Protein AF-A7HC36-F1 (afdb_monomer)

Mean predicted aligned error: 11.09 Å

pLDDT: mean 78.84, std 10.72, range [37.53, 92.31]

Secondary structure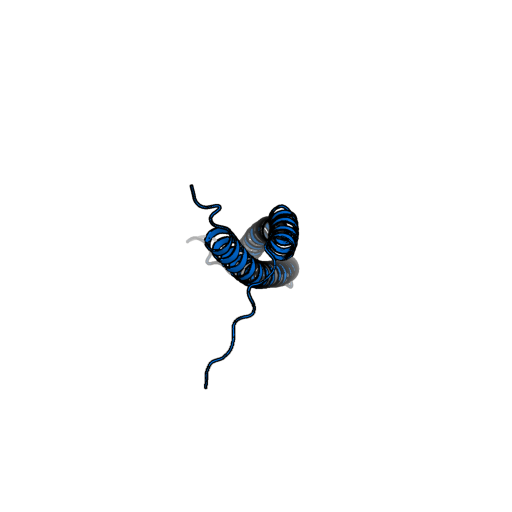 (DSSP, 8-state):
---------HHHHHHHHHHHHHHHHS-HHHHHHHHHHHHHHHHHHHHHHHHHHHHHHHSPPPTT-------S--HHHHHHHHHHHHHHHHHHHHHHHHHHHHHHHHHHHHHHHHHHHHTT---

Nearest PDB structures (foldseek):
  6ixg-assembly1_A  TM=6.304E-01  e=7.329E+00  Homo sapiens
  6nct-assembly1_B  TM=4.832E-01  e=5.200E+00  Homo sapiens
  3k29-assembly1_A  TM=4.190E-01  e=9.214E+00  Chlamydia trachomatis

Radius of gyration: 26.9 Å; Cα contacts (8 Å, |Δi|>4): 72; chains: 1; bounding box: 71×27×68 Å

Sequence (123 aa):
METASHPQDPAVLRVEHDALAARLEIRRSVDHVRRGAYVGFAAVIAFGLAVKLAWDRWGTPAPGVVRKIPTGPPLFFYVAALIAVVLVVLTVRELVRARRLMREEDALFARLVALRDALGLER

Structure (mmCIF, N/CA/C/O backbone):
data_AF-A7HC36-F1
#
_entry.id   AF-A7HC36-F1
#
loop_
_atom_site.group_PDB
_atom_site.id
_atom_site.type_symbol
_atom_site.label_atom_id
_atom_site.label_alt_id
_atom_site.label_comp_id
_atom_site.label_asym_id
_atom_site.label_entity_id
_atom_site.label_seq_id
_atom_site.pdbx_PDB_ins_code
_atom_site.Cartn_x
_atom_site.Cartn_y
_atom_site.Cartn_z
_atom_site.occupancy
_atom_site.B_iso_or_equiv
_atom_site.auth_seq_id
_atom_site.auth_comp_id
_atom_site.auth_asym_id
_atom_site.auth_atom_id
_atom_site.pdbx_PDB_model_num
ATOM 1 N N . MET A 1 1 ? -45.762 3.932 19.653 1.00 37.53 1 MET A N 1
ATOM 2 C CA . MET A 1 1 ? -44.927 2.714 19.624 1.00 37.53 1 MET A CA 1
ATOM 3 C C . MET A 1 1 ? -43.599 3.107 20.260 1.00 37.53 1 MET A C 1
ATOM 5 O O . MET A 1 1 ? -42.695 3.556 19.575 1.00 37.53 1 MET A O 1
ATOM 9 N N . GLU A 1 2 ? -43.571 3.120 21.592 1.00 38.00 2 GLU A N 1
ATOM 10 C CA . GLU A 1 2 ? -42.415 3.498 22.414 1.00 38.00 2 GLU A CA 1
ATOM 11 C C . GLU A 1 2 ? -41.476 2.295 22.501 1.00 38.00 2 GLU A C 1
ATOM 13 O O . GLU A 1 2 ? -41.816 1.276 23.100 1.00 38.00 2 GLU A O 1
ATOM 18 N N . THR A 1 3 ? -40.306 2.375 21.877 1.00 43.06 3 THR A N 1
ATOM 19 C CA . THR A 1 3 ? -39.222 1.431 22.153 1.00 43.06 3 THR A CA 1
ATOM 20 C C . THR A 1 3 ? -38.611 1.816 23.491 1.00 43.06 3 THR A C 1
ATOM 22 O O . THR A 1 3 ? -37.806 2.742 23.559 1.00 43.06 3 THR A O 1
ATOM 25 N N . ALA A 1 4 ? -39.029 1.127 24.553 1.00 43.72 4 ALA A N 1
ATOM 26 C CA . ALA A 1 4 ? -38.413 1.207 25.867 1.00 43.72 4 ALA A CA 1
ATOM 27 C C . ALA A 1 4 ? -36.917 0.871 25.752 1.00 43.72 4 ALA A C 1
ATOM 29 O O . ALA A 1 4 ? -36.523 -0.290 25.637 1.00 43.72 4 ALA A O 1
ATOM 30 N N . SER A 1 5 ? -36.074 1.900 25.758 1.00 48.78 5 SER A N 1
ATOM 31 C CA . SER A 1 5 ? -34.647 1.768 26.011 1.00 48.78 5 SER A CA 1
ATOM 32 C C . SER A 1 5 ? -34.492 1.371 27.476 1.00 48.78 5 SER A C 1
ATOM 34 O O . SER A 1 5 ? -34.597 2.222 28.362 1.00 48.78 5 SER A O 1
ATOM 36 N N . HIS A 1 6 ? -34.317 0.077 27.752 1.00 51.56 6 HIS A N 1
ATOM 37 C CA . HIS A 1 6 ? -33.932 -0.369 29.089 1.00 51.56 6 HIS A CA 1
ATOM 38 C C . HIS A 1 6 ? -32.713 0.445 29.549 1.00 51.56 6 HIS A C 1
ATOM 40 O O . HIS A 1 6 ? -31.756 0.550 28.776 1.00 51.56 6 HIS A O 1
ATOM 46 N N . PRO A 1 7 ? -32.723 1.020 30.767 1.00 53.28 7 PRO A N 1
ATOM 47 C CA . PRO A 1 7 ? -31.535 1.657 31.310 1.00 53.28 7 PRO A CA 1
ATOM 48 C C . PRO A 1 7 ? -30.469 0.569 31.423 1.00 53.28 7 PRO A C 1
ATOM 50 O O . PRO A 1 7 ? -30.596 -0.356 32.224 1.00 53.28 7 PRO A O 1
ATOM 53 N N . GLN A 1 8 ? -29.471 0.616 30.541 1.00 63.84 8 GLN A N 1
ATOM 54 C CA . GLN A 1 8 ? -28.346 -0.302 30.615 1.00 63.84 8 GLN A CA 1
ATOM 55 C C . GLN A 1 8 ? -27.632 -0.042 31.939 1.00 63.84 8 GLN A C 1
ATOM 57 O O . GLN A 1 8 ? -27.322 1.103 32.270 1.00 63.84 8 GLN A O 1
ATOM 62 N N . ASP A 1 9 ? -27.426 -1.107 32.710 1.00 75.19 9 ASP A N 1
ATOM 63 C CA . ASP A 1 9 ? -26.764 -1.039 34.006 1.00 75.19 9 ASP A CA 1
ATOM 64 C C . ASP A 1 9 ? -25.384 -0.367 33.834 1.00 75.19 9 ASP A C 1
ATOM 66 O O . ASP A 1 9 ? -24.586 -0.814 32.999 1.00 75.19 9 ASP A O 1
ATOM 70 N N . PRO A 1 10 ? -25.076 0.714 34.574 1.00 73.56 10 PRO A N 1
ATOM 71 C CA . PRO A 1 10 ? -23.809 1.433 34.454 1.00 73.56 10 PRO A CA 1
ATOM 72 C C . PRO A 1 10 ? -22.577 0.541 34.663 1.00 73.56 10 PRO A C 1
ATOM 74 O O . PRO A 1 10 ? -21.509 0.848 34.130 1.00 73.56 10 PRO A O 1
ATOM 77 N N . ALA A 1 11 ? -22.701 -0.577 35.386 1.00 77.75 11 ALA A N 1
ATOM 78 C CA . ALA A 1 11 ? -21.626 -1.562 35.500 1.00 77.75 11 ALA A CA 1
ATOM 79 C C . ALA A 1 11 ? -21.338 -2.277 34.165 1.00 77.75 11 ALA A C 1
ATOM 81 O O . ALA A 1 11 ? -20.177 -2.480 33.812 1.00 77.75 11 ALA A O 1
ATOM 82 N N . VAL A 1 12 ? -22.376 -2.602 33.388 1.00 79.06 12 VAL A N 1
ATOM 83 C CA . VAL A 1 12 ? -22.256 -3.262 32.074 1.00 79.06 12 VAL A CA 1
ATOM 84 C C . VAL A 1 12 ? -21.641 -2.314 31.045 1.00 79.06 12 VAL A C 1
ATOM 86 O O . VAL A 1 12 ? -20.750 -2.709 30.294 1.00 79.06 12 VAL A O 1
ATOM 89 N N . LEU A 1 13 ? -22.047 -1.043 31.070 1.00 75.81 13 LEU A N 1
ATOM 90 C CA . LEU A 1 13 ? -21.495 0.003 30.204 1.00 75.81 13 LEU A CA 1
ATOM 91 C C . LEU A 1 13 ? -19.996 0.245 30.457 1.00 75.81 13 LEU A C 1
ATOM 93 O O . LEU A 1 13 ? -19.239 0.470 29.514 1.00 75.81 13 LEU A O 1
ATOM 97 N N . ARG A 1 14 ? -19.539 0.155 31.715 1.00 79.56 14 ARG A N 1
ATOM 98 C CA . ARG A 1 14 ? -18.110 0.265 32.066 1.00 79.56 14 ARG A CA 1
ATOM 99 C C . ARG A 1 14 ? -17.286 -0.926 31.578 1.00 79.56 14 ARG A C 1
ATOM 101 O O . ARG A 1 14 ? -16.195 -0.730 31.058 1.00 79.56 14 ARG A O 1
ATOM 108 N N . VAL A 1 15 ? -17.818 -2.145 31.679 1.00 84.81 15 VAL A N 1
ATOM 109 C CA . VAL A 1 15 ? -17.146 -3.342 31.140 1.00 84.81 15 VAL A CA 1
ATOM 110 C C . VAL A 1 15 ? -17.026 -3.268 29.611 1.00 84.81 15 VAL A C 1
ATOM 112 O O . VAL A 1 15 ? -15.976 -3.608 29.066 1.00 84.81 15 VAL A O 1
ATOM 115 N N . GLU A 1 16 ? -18.061 -2.785 28.911 1.00 81.06 16 GLU A N 1
ATOM 116 C CA . GLU A 1 16 ? -18.006 -2.539 27.459 1.00 81.06 16 GLU A CA 1
ATOM 117 C C . GLU A 1 16 ? -16.959 -1.466 27.114 1.00 81.06 16 GLU A C 1
ATOM 119 O O . GLU A 1 16 ? -16.160 -1.659 26.195 1.00 81.06 16 GLU A O 1
ATOM 124 N N . HIS A 1 17 ? -16.908 -0.375 27.885 1.00 83.31 17 HIS A N 1
ATOM 125 C CA . HIS A 1 17 ? -15.915 0.689 27.732 1.00 83.31 17 HIS A CA 1
ATOM 126 C C . HIS A 1 17 ? -14.475 0.172 27.879 1.00 83.31 17 HIS A C 1
ATOM 128 O O . HIS A 1 17 ? -13.653 0.404 26.992 1.00 83.31 17 HIS A O 1
ATOM 134 N N . ASP A 1 18 ? -14.169 -0.567 28.947 1.00 82.38 18 ASP A N 1
ATOM 135 C CA . ASP A 1 18 ? -12.807 -1.046 29.216 1.00 82.38 18 ASP A CA 1
ATOM 136 C C . ASP A 1 18 ? -12.354 -2.083 28.178 1.00 82.38 18 ASP A C 1
ATOM 138 O O . ASP A 1 18 ? -11.206 -2.072 27.725 1.00 82.38 18 ASP A O 1
ATOM 142 N N . ALA A 1 19 ? -13.274 -2.936 27.715 1.00 81.88 19 ALA A N 1
ATOM 143 C CA . ALA A 1 19 ? -13.003 -3.888 26.642 1.00 81.88 19 ALA A CA 1
ATOM 144 C C . ALA A 1 19 ? -12.734 -3.198 25.290 1.00 81.88 19 ALA A C 1
ATOM 146 O O . ALA A 1 19 ? -11.873 -3.645 24.524 1.00 81.88 19 ALA A O 1
ATOM 147 N N . LEU A 1 20 ? -13.456 -2.115 24.982 1.00 79.06 20 LEU A N 1
ATOM 148 C CA . LEU A 1 20 ? -13.229 -1.307 23.780 1.00 79.06 20 LEU A CA 1
ATOM 149 C C . LEU A 1 20 ? -11.920 -0.516 23.869 1.00 79.06 20 LEU A C 1
ATOM 151 O O . LEU A 1 20 ? -11.165 -0.495 22.896 1.00 79.06 20 LEU A O 1
ATOM 155 N N . ALA A 1 21 ? -11.613 0.063 25.032 1.00 78.38 21 ALA A N 1
ATOM 156 C CA . ALA A 1 21 ? -10.368 0.782 25.279 1.00 78.38 21 ALA A CA 1
ATOM 157 C C . ALA A 1 21 ? -9.144 -0.132 25.097 1.00 78.38 21 ALA A C 1
ATOM 159 O O . ALA A 1 21 ? -8.245 0.200 24.324 1.00 78.38 21 ALA A O 1
ATOM 160 N N . ALA A 1 22 ? -9.158 -1.328 25.698 1.00 79.62 22 ALA A N 1
ATOM 161 C CA . ALA A 1 22 ? -8.079 -2.308 25.556 1.00 79.62 22 ALA A CA 1
ATOM 162 C C . ALA A 1 22 ? -7.899 -2.793 24.103 1.00 79.62 22 ALA A C 1
ATOM 164 O O . ALA A 1 22 ? -6.784 -3.064 23.654 1.00 79.62 22 ALA A O 1
ATOM 165 N N . ARG A 1 23 ? -8.989 -2.899 23.329 1.00 74.88 23 ARG A N 1
ATOM 166 C CA . ARG A 1 23 ? -8.918 -3.258 21.902 1.00 74.88 23 ARG A CA 1
ATOM 167 C C . ARG A 1 23 ? -8.343 -2.140 21.035 1.00 74.88 23 ARG A C 1
ATOM 169 O O . ARG A 1 23 ? -7.598 -2.448 20.110 1.00 74.88 23 ARG A O 1
ATOM 176 N N . LEU A 1 24 ? -8.683 -0.883 21.319 1.00 72.31 24 LEU A N 1
ATOM 177 C CA . LEU A 1 24 ? -8.188 0.288 20.583 1.00 72.31 24 LEU A CA 1
ATOM 178 C C . LEU A 1 24 ? -6.737 0.646 20.937 1.00 72.31 24 LEU A C 1
ATOM 180 O O . LEU A 1 24 ? -6.042 1.255 20.122 1.00 72.31 24 LEU A O 1
ATOM 184 N N . GLU A 1 25 ? -6.258 0.253 22.119 1.00 73.56 25 GLU A N 1
ATOM 185 C CA . GLU A 1 25 ? -4.856 0.415 22.519 1.00 73.56 25 GLU A CA 1
ATOM 186 C C . GLU A 1 25 ? -3.908 -0.359 21.586 1.00 73.56 25 GLU A C 1
ATOM 188 O O . GLU A 1 25 ? -2.870 0.153 21.159 1.00 73.56 25 GLU A O 1
ATOM 193 N N . ILE A 1 26 ? -4.310 -1.563 21.169 1.00 69.25 26 ILE A N 1
ATOM 194 C CA . ILE A 1 26 ? -3.581 -2.370 20.189 1.00 69.25 26 ILE A CA 1
ATOM 195 C C . ILE A 1 26 ? -3.948 -1.875 18.783 1.00 69.25 26 ILE A C 1
ATOM 197 O O . ILE A 1 26 ? -4.781 -2.471 18.100 1.00 69.25 26 ILE A O 1
ATOM 201 N N . ARG A 1 27 ? -3.317 -0.781 18.334 1.00 68.50 27 ARG A N 1
ATOM 202 C CA . ARG A 1 27 ? -3.508 -0.188 16.993 1.00 68.50 27 ARG A CA 1
ATOM 203 C C . ARG A 1 27 ? -2.980 -1.088 15.868 1.00 68.50 27 ARG A C 1
ATOM 205 O O . ARG 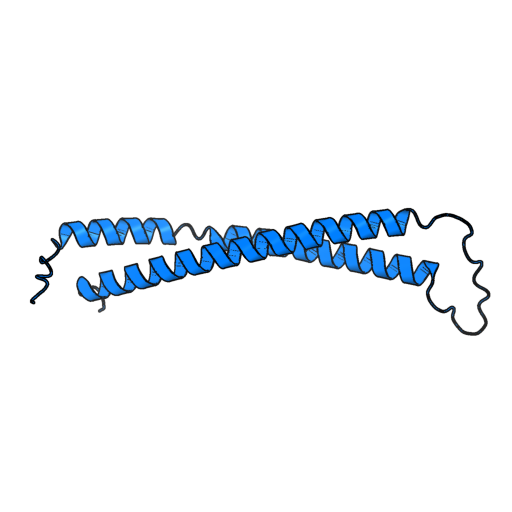A 1 27 ? -1.977 -0.784 15.222 1.00 68.50 27 ARG A O 1
ATOM 212 N N . ARG A 1 28 ? -3.661 -2.203 15.603 1.00 72.06 28 ARG A N 1
ATOM 213 C CA . ARG A 1 28 ? -3.297 -3.170 14.550 1.00 72.06 28 ARG A CA 1
ATOM 214 C C . ARG A 1 28 ? -3.290 -2.538 13.160 1.00 72.06 28 ARG A C 1
ATOM 216 O O . ARG A 1 28 ? -2.526 -2.977 12.299 1.00 72.06 28 ARG A O 1
ATOM 223 N N . SER A 1 29 ? -4.097 -1.501 12.926 1.00 71.00 29 SER A N 1
ATOM 224 C CA . SER A 1 29 ? -4.050 -0.729 11.680 1.00 71.00 29 SER A CA 1
ATOM 225 C C . SER A 1 29 ? -2.660 -0.142 11.398 1.00 71.00 29 SER A C 1
ATOM 227 O O . SER A 1 29 ? -2.213 -0.161 10.249 1.00 71.00 29 SER A O 1
ATOM 229 N N . VAL A 1 30 ? -1.934 0.305 12.429 1.00 75.38 30 VAL A N 1
ATOM 230 C CA . VAL A 1 30 ? -0.614 0.948 12.299 1.00 75.38 30 VAL A CA 1
ATOM 231 C C . VAL A 1 30 ? 0.443 -0.038 11.809 1.00 75.38 30 VAL A C 1
ATOM 233 O O . VAL A 1 30 ? 1.251 0.315 10.948 1.00 75.38 30 VAL A O 1
ATOM 236 N N . ASP A 1 31 ? 0.406 -1.287 12.270 1.00 77.94 31 ASP A N 1
ATOM 237 C CA . ASP A 1 31 ? 1.341 -2.321 11.816 1.00 77.94 31 ASP A CA 1
ATOM 238 C C . ASP A 1 31 ? 1.167 -2.626 10.325 1.00 77.94 31 ASP A C 1
ATOM 240 O O . ASP A 1 31 ? 2.147 -2.734 9.580 1.00 77.94 31 ASP A O 1
ATOM 244 N N . HIS A 1 32 ? -0.083 -2.694 9.859 1.00 74.88 32 HIS A N 1
ATOM 245 C CA . HIS A 1 32 ? -0.387 -2.883 8.442 1.00 74.88 32 HIS A CA 1
ATOM 246 C C . HIS A 1 32 ? 0.010 -1.674 7.594 1.00 74.88 32 HIS A C 1
ATOM 248 O O . HIS A 1 32 ? 0.555 -1.852 6.504 1.00 74.88 32 HIS A O 1
ATOM 254 N N . VAL A 1 33 ? -0.185 -0.451 8.094 1.00 76.81 33 VAL A N 1
ATOM 255 C CA . VAL A 1 33 ? 0.293 0.768 7.422 1.00 76.81 33 VAL A CA 1
ATOM 256 C C . VAL A 1 33 ? 1.816 0.757 7.312 1.00 76.81 33 VAL A C 1
ATOM 258 O O . VAL A 1 33 ? 2.354 0.996 6.232 1.00 76.81 33 VAL A O 1
ATOM 261 N N . ARG A 1 34 ? 2.525 0.421 8.395 1.00 82.56 34 ARG A N 1
ATOM 262 C CA . ARG A 1 34 ? 3.991 0.369 8.416 1.00 82.56 34 ARG A CA 1
ATOM 263 C C . ARG A 1 34 ? 4.527 -0.692 7.457 1.00 82.56 34 ARG A C 1
ATOM 265 O O . ARG A 1 34 ? 5.439 -0.419 6.676 1.00 82.56 34 ARG A O 1
ATOM 272 N N . ARG A 1 35 ? 3.930 -1.886 7.461 1.00 81.56 35 ARG A N 1
ATOM 273 C CA . ARG A 1 35 ? 4.276 -2.953 6.514 1.00 81.56 35 ARG A CA 1
ATOM 274 C C . ARG A 1 35 ? 3.996 -2.530 5.073 1.00 81.56 35 ARG A C 1
ATOM 276 O O . ARG A 1 35 ? 4.857 -2.711 4.215 1.00 81.56 35 ARG A O 1
ATOM 283 N N . GLY A 1 36 ? 2.841 -1.920 4.818 1.00 78.38 36 GLY A N 1
ATOM 284 C CA . GLY A 1 36 ? 2.486 -1.361 3.516 1.00 78.38 36 GLY A CA 1
ATOM 285 C C . GLY A 1 36 ? 3.478 -0.299 3.040 1.00 78.38 36 GLY A C 1
ATOM 286 O O . GLY A 1 36 ? 3.847 -0.305 1.868 1.00 78.38 36 GLY A O 1
ATOM 287 N N . ALA A 1 37 ? 3.976 0.552 3.942 1.00 83.00 37 ALA A N 1
ATOM 288 C CA . ALA A 1 37 ? 4.960 1.587 3.630 1.00 83.00 37 ALA A CA 1
ATOM 289 C C . ALA A 1 37 ? 6.307 0.993 3.189 1.00 83.00 37 ALA A C 1
ATOM 291 O O . ALA A 1 37 ? 6.837 1.393 2.154 1.00 83.00 37 ALA A O 1
ATOM 292 N N . TYR A 1 38 ? 6.835 -0.001 3.914 1.00 87.00 38 TYR A N 1
ATOM 293 C CA . TYR A 1 38 ? 8.084 -0.670 3.525 1.00 87.00 38 TYR A CA 1
ATOM 294 C C . TYR A 1 38 ? 7.956 -1.407 2.188 1.00 87.00 38 TYR A C 1
ATOM 296 O O . TYR A 1 38 ? 8.833 -1.293 1.331 1.00 87.00 38 TYR A O 1
ATOM 304 N N . VAL A 1 39 ? 6.847 -2.124 1.978 1.00 85.38 39 VAL A N 1
ATOM 305 C CA . VAL A 1 39 ? 6.592 -2.822 0.708 1.00 85.38 39 VAL A CA 1
ATOM 306 C C . VAL A 1 39 ? 6.407 -1.818 -0.434 1.00 85.38 39 VAL A C 1
ATOM 308 O O . VAL A 1 39 ? 6.951 -2.018 -1.515 1.00 85.38 39 VAL A O 1
ATOM 311 N N . GLY A 1 40 ? 5.699 -0.710 -0.198 1.00 82.94 40 GLY A N 1
ATOM 312 C CA . GLY A 1 40 ? 5.535 0.382 -1.161 1.00 82.94 40 GLY A CA 1
ATOM 313 C C . GLY A 1 40 ? 6.853 1.043 -1.551 1.00 82.94 40 GLY A C 1
ATOM 314 O O . GLY A 1 40 ? 7.104 1.249 -2.734 1.00 82.94 40 GLY A O 1
ATOM 315 N N . PHE A 1 41 ? 7.735 1.304 -0.586 1.00 89.69 41 PHE A N 1
ATOM 316 C CA . PHE A 1 41 ? 9.071 1.828 -0.864 1.00 89.69 41 PHE A CA 1
ATOM 317 C C . PHE A 1 41 ? 9.880 0.877 -1.759 1.00 89.69 41 PHE A C 1
ATOM 319 O O . PHE A 1 41 ? 10.447 1.300 -2.768 1.00 89.69 41 PHE A O 1
ATOM 326 N N . ALA A 1 42 ? 9.863 -0.424 -1.452 1.00 85.62 42 ALA A N 1
ATOM 327 C CA . ALA A 1 42 ? 10.503 -1.432 -2.293 1.00 85.62 42 ALA A CA 1
ATOM 328 C C . ALA A 1 42 ? 9.884 -1.489 -3.705 1.00 85.62 42 ALA A C 1
ATOM 330 O O . ALA A 1 42 ? 10.617 -1.614 -4.688 1.00 85.62 42 ALA A O 1
ATOM 331 N N . ALA A 1 43 ? 8.558 -1.349 -3.824 1.00 84.75 43 ALA A N 1
ATOM 332 C CA . ALA A 1 43 ? 7.860 -1.309 -5.109 1.00 84.75 43 ALA A CA 1
ATOM 333 C C . ALA A 1 43 ? 8.325 -0.130 -5.978 1.00 84.75 43 ALA A C 1
ATOM 335 O O . ALA A 1 43 ? 8.573 -0.310 -7.169 1.00 84.75 43 ALA A O 1
ATOM 336 N N . VAL A 1 44 ? 8.504 1.056 -5.384 1.00 90.94 44 VAL A N 1
ATOM 337 C CA . VAL A 1 44 ? 9.010 2.248 -6.085 1.00 90.94 44 VAL A CA 1
ATOM 338 C C . VAL A 1 44 ? 10.432 2.027 -6.598 1.00 90.94 44 VAL A C 1
ATOM 340 O O . VAL A 1 44 ? 10.716 2.344 -7.753 1.00 90.94 44 VAL A O 1
ATOM 343 N N . ILE A 1 45 ? 11.315 1.438 -5.785 1.00 90.81 45 ILE A N 1
ATOM 344 C CA . ILE A 1 45 ? 12.685 1.111 -6.208 1.00 90.81 45 ILE A CA 1
ATOM 345 C C . ILE A 1 45 ? 12.669 0.126 -7.380 1.00 90.81 45 ILE A C 1
ATOM 347 O O . ILE A 1 45 ? 13.319 0.369 -8.397 1.00 90.81 45 ILE A O 1
ATOM 351 N N . ALA A 1 46 ? 11.909 -0.967 -7.265 1.00 86.38 46 ALA A N 1
ATOM 352 C CA . ALA A 1 46 ? 11.810 -1.978 -8.316 1.00 86.38 46 ALA A CA 1
ATOM 353 C C . ALA A 1 46 ? 11.240 -1.396 -9.619 1.00 86.38 46 ALA A C 1
ATOM 355 O O . ALA A 1 46 ? 11.747 -1.686 -10.703 1.00 86.38 46 ALA A O 1
ATOM 356 N N . PHE A 1 47 ? 10.233 -0.527 -9.513 1.00 86.62 47 PHE A N 1
ATOM 357 C CA . PHE A 1 47 ? 9.671 0.186 -10.654 1.00 86.62 47 PHE A CA 1
ATOM 358 C C . PHE A 1 47 ? 10.704 1.115 -11.306 1.00 86.62 47 PHE A C 1
ATOM 360 O O . PHE A 1 47 ? 10.889 1.065 -12.521 1.00 86.62 47 PHE A O 1
ATOM 367 N N . GLY A 1 48 ? 11.439 1.902 -10.514 1.00 87.25 48 GLY 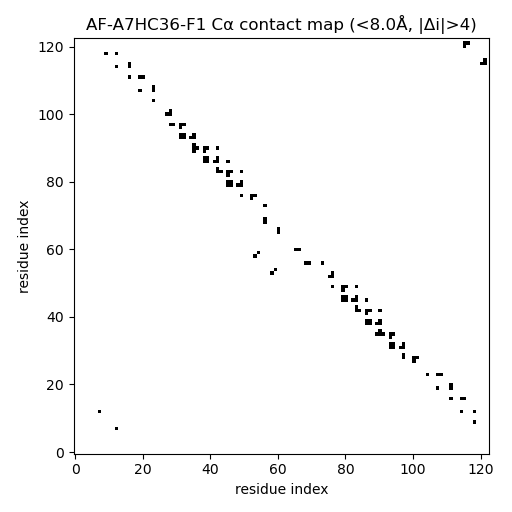A N 1
ATOM 368 C CA . GLY A 1 48 ? 12.520 2.758 -11.007 1.00 87.25 48 GLY A CA 1
ATOM 369 C C . GLY A 1 48 ? 13.618 1.971 -11.732 1.00 87.25 48 GLY A C 1
ATOM 370 O O . GLY A 1 48 ? 14.058 2.376 -12.807 1.00 87.25 48 GLY A O 1
ATOM 371 N N . LEU A 1 49 ? 14.003 0.805 -11.203 1.00 88.31 49 LEU A N 1
ATOM 372 C CA . LEU A 1 49 ? 14.929 -0.127 -11.856 1.00 88.31 49 LEU A CA 1
ATOM 373 C C . LEU A 1 49 ? 14.381 -0.646 -13.188 1.00 88.31 49 LEU A C 1
ATOM 375 O O . LEU A 1 49 ? 15.100 -0.631 -14.186 1.00 88.31 49 LEU A O 1
ATOM 379 N N . ALA A 1 50 ? 13.116 -1.068 -13.233 1.00 88.69 50 ALA A N 1
ATOM 380 C CA . ALA A 1 50 ? 12.488 -1.541 -14.464 1.00 88.69 50 ALA A CA 1
ATOM 381 C C . ALA A 1 50 ? 12.449 -0.439 -15.538 1.00 88.69 50 ALA A C 1
ATOM 383 O O . ALA A 1 50 ? 12.822 -0.684 -16.686 1.00 88.69 50 ALA A O 1
ATOM 384 N N . VAL A 1 51 ? 12.083 0.790 -15.158 1.00 88.56 51 VAL A N 1
ATOM 385 C CA . VAL A 1 51 ? 12.097 1.961 -16.050 1.00 88.56 51 VAL A CA 1
ATOM 386 C C . VAL A 1 51 ? 13.514 2.273 -16.527 1.00 88.56 51 VAL A C 1
ATOM 388 O O . VAL A 1 51 ? 13.722 2.499 -17.719 1.00 88.56 51 VAL A O 1
ATOM 391 N N . LYS A 1 52 ? 14.510 2.237 -15.634 1.00 87.88 52 LYS A N 1
ATOM 392 C CA . LYS A 1 52 ? 15.911 2.478 -15.999 1.00 87.88 52 LYS A CA 1
ATOM 393 C C . LYS A 1 52 ? 16.419 1.440 -16.995 1.00 87.88 52 LYS A C 1
ATOM 395 O O . LYS A 1 52 ? 17.021 1.811 -17.998 1.00 87.88 52 LYS A O 1
ATOM 400 N N . LEU A 1 53 ? 16.138 0.161 -16.757 1.00 87.19 53 LEU A N 1
ATOM 401 C CA . LEU A 1 53 ? 16.505 -0.927 -17.664 1.00 87.19 53 LEU A CA 1
ATOM 402 C C . LEU A 1 53 ? 15.793 -0.798 -19.016 1.00 87.19 53 LEU A C 1
ATOM 404 O O . LEU A 1 53 ? 16.405 -1.051 -20.054 1.00 87.19 53 LEU A O 1
ATOM 408 N N . ALA A 1 54 ? 14.534 -0.355 -19.024 1.00 85.88 54 ALA A N 1
ATOM 409 C CA . ALA A 1 54 ? 13.811 -0.072 -20.258 1.00 85.88 54 ALA A CA 1
ATOM 410 C C . ALA A 1 54 ? 14.453 1.084 -21.041 1.00 85.88 54 ALA A C 1
ATOM 412 O O . ALA A 1 54 ? 14.684 0.958 -22.242 1.00 85.88 54 ALA A O 1
ATOM 413 N N . TRP A 1 55 ? 14.815 2.178 -20.367 1.00 86.69 55 TRP A N 1
ATOM 414 C CA . TRP A 1 55 ? 15.520 3.305 -20.984 1.00 86.69 55 TRP A CA 1
ATOM 415 C C . TRP A 1 55 ? 16.914 2.913 -21.496 1.00 86.69 55 TRP A C 1
ATOM 417 O O . TRP A 1 55 ? 17.356 3.340 -22.566 1.00 86.69 55 TRP A O 1
ATOM 427 N N . ASP A 1 56 ? 17.613 2.037 -20.778 1.00 83.06 56 ASP A N 1
ATOM 428 C CA . ASP A 1 56 ? 18.913 1.531 -21.213 1.00 83.06 56 ASP A CA 1
ATOM 429 C C . ASP A 1 56 ? 18.821 0.624 -22.443 1.00 83.06 56 ASP A C 1
ATOM 431 O O . ASP A 1 56 ? 19.756 0.546 -23.239 1.00 83.06 56 ASP A O 1
ATOM 435 N N . ARG A 1 57 ? 17.687 -0.048 -22.630 1.00 80.19 57 ARG A N 1
ATOM 436 C CA . ARG A 1 57 ? 17.466 -0.960 -23.751 1.00 80.19 57 ARG A CA 1
ATOM 437 C C . ARG A 1 57 ? 16.895 -0.250 -24.980 1.00 80.19 57 ARG A C 1
ATOM 439 O O . ARG A 1 57 ? 17.360 -0.514 -26.087 1.00 80.19 57 ARG A O 1
ATOM 446 N N . TRP A 1 58 ? 15.900 0.613 -24.776 1.00 84.19 58 TRP A N 1
ATOM 447 C CA . TRP A 1 58 ? 15.051 1.197 -25.825 1.00 84.19 58 TRP A CA 1
ATOM 448 C C . TRP A 1 58 ? 15.019 2.730 -25.835 1.00 84.19 58 TRP A C 1
ATOM 450 O O . TRP A 1 58 ? 14.420 3.313 -26.733 1.00 84.19 58 TRP A O 1
ATOM 460 N N . GLY A 1 59 ? 15.636 3.394 -24.856 1.00 82.31 59 GLY A N 1
ATOM 461 C CA . GLY A 1 59 ? 15.668 4.854 -24.784 1.00 82.31 59 GLY A CA 1
ATOM 462 C C . GLY A 1 59 ? 16.453 5.481 -25.935 1.00 82.31 59 GLY A C 1
ATOM 463 O O . GLY A 1 59 ? 17.390 4.880 -26.479 1.00 82.31 59 GLY A O 1
ATOM 464 N N . THR A 1 60 ? 16.072 6.709 -26.283 1.00 80.06 60 THR A N 1
ATOM 465 C CA . THR A 1 60 ? 16.681 7.487 -27.360 1.00 80.06 60 THR A CA 1
ATOM 466 C C . THR A 1 60 ? 18.159 7.745 -27.054 1.00 80.06 60 THR A C 1
ATOM 468 O O . THR A 1 60 ? 18.479 8.258 -25.977 1.00 80.06 60 THR A O 1
ATOM 471 N N . PRO A 1 61 ? 19.086 7.388 -27.959 1.00 75.62 61 PRO A N 1
ATOM 472 C CA . PRO A 1 61 ? 20.488 7.729 -27.779 1.00 75.62 61 PRO A CA 1
ATOM 473 C C . PRO A 1 61 ? 20.692 9.245 -27.882 1.00 75.62 61 PRO A C 1
ATOM 475 O O . PRO A 1 61 ? 19.953 9.943 -28.578 1.00 75.62 61 PRO A O 1
ATOM 478 N N . ALA A 1 62 ? 21.719 9.748 -27.196 1.00 75.31 62 ALA A N 1
ATOM 479 C CA . ALA A 1 62 ? 22.149 11.132 -27.348 1.00 75.31 62 ALA A CA 1
ATOM 480 C C . ALA A 1 62 ? 22.602 11.406 -28.801 1.00 75.31 62 ALA A C 1
ATOM 482 O O . ALA A 1 62 ? 23.104 10.486 -29.463 1.00 75.31 62 ALA A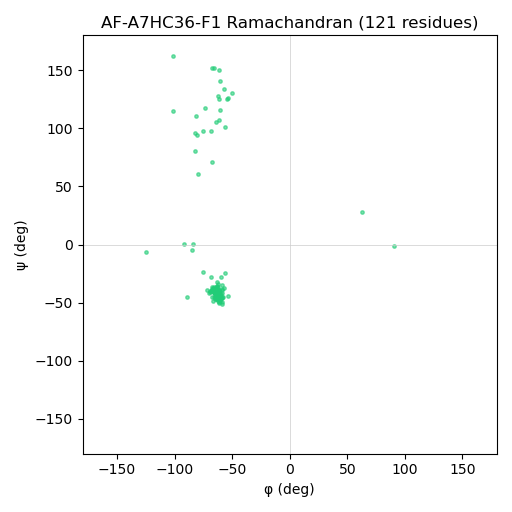 O 1
ATOM 483 N N . PRO A 1 63 ? 22.460 12.649 -29.302 1.00 76.00 63 PRO A N 1
ATOM 484 C CA . PRO A 1 63 ? 22.894 13.008 -30.650 1.00 76.00 63 PRO A CA 1
ATOM 485 C C . PRO A 1 63 ? 24.367 12.635 -30.869 1.00 76.00 63 PRO A C 1
ATOM 487 O O . PRO A 1 63 ? 25.226 13.008 -30.075 1.00 76.00 63 PRO A O 1
ATOM 490 N N . GLY A 1 64 ? 24.656 11.875 -31.929 1.00 75.69 64 GLY A N 1
ATOM 491 C CA . GLY A 1 64 ? 26.016 11.436 -32.273 1.00 75.69 64 GLY A CA 1
ATOM 492 C C . GLY A 1 64 ? 26.459 10.090 -31.680 1.00 75.69 64 GLY A C 1
ATOM 493 O O . GLY A 1 64 ? 27.555 9.633 -31.995 1.00 75.69 64 GLY A O 1
ATOM 494 N N . VAL A 1 65 ? 25.628 9.414 -30.875 1.00 75.31 65 VAL A N 1
ATOM 495 C CA . VAL A 1 65 ? 25.958 8.095 -30.305 1.00 75.31 65 VAL A CA 1
ATOM 496 C C . VAL A 1 65 ? 25.262 6.972 -31.077 1.00 75.31 65 VAL A C 1
ATOM 498 O O . VAL A 1 65 ? 24.042 6.820 -31.021 1.00 75.31 65 VAL A O 1
ATOM 501 N N . VAL A 1 66 ? 26.039 6.117 -31.748 1.00 68.94 66 VAL A N 1
ATOM 502 C CA . VAL A 1 66 ? 25.526 4.885 -32.370 1.00 68.94 66 VAL A CA 1
ATOM 503 C C . VAL A 1 66 ? 25.428 3.798 -31.299 1.00 68.94 66 VAL A C 1
ATOM 505 O O . VAL A 1 66 ? 2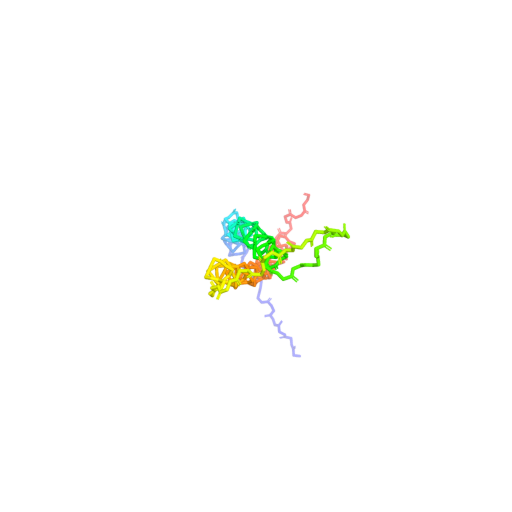6.408 3.133 -30.961 1.00 68.94 66 VAL A O 1
ATOM 508 N N . ARG A 1 67 ? 24.238 3.626 -30.716 1.00 67.00 67 ARG A N 1
ATOM 509 C CA . ARG A 1 67 ? 23.994 2.573 -29.721 1.00 67.00 67 ARG A CA 1
ATOM 510 C C . ARG A 1 67 ? 23.932 1.223 -30.439 1.00 67.00 67 ARG A C 1
ATOM 512 O O . ARG A 1 67 ? 23.038 0.998 -31.251 1.00 67.00 67 ARG A O 1
ATOM 519 N N . LYS A 1 68 ? 24.853 0.302 -30.132 1.00 68.88 68 LYS A N 1
ATOM 520 C CA . LYS A 1 68 ? 24.708 -1.102 -30.548 1.00 68.88 68 LYS A CA 1
ATOM 521 C C . LYS A 1 68 ? 23.475 -1.658 -29.849 1.00 68.88 68 LYS A C 1
ATOM 523 O O . LYS A 1 68 ? 23.521 -1.875 -28.642 1.00 68.88 68 LYS A O 1
ATOM 528 N N . ILE A 1 69 ? 22.377 -1.834 -30.583 1.00 68.38 69 ILE A N 1
ATOM 529 C CA . ILE A 1 69 ? 21.148 -2.431 -30.056 1.00 68.38 69 ILE A CA 1
ATOM 530 C C . ILE A 1 69 ? 21.510 -3.847 -29.590 1.00 68.38 69 ILE A C 1
ATOM 532 O O . ILE A 1 69 ? 21.908 -4.665 -30.422 1.00 68.38 69 ILE A O 1
ATOM 536 N N . PRO A 1 70 ? 21.413 -4.162 -28.284 1.00 68.75 70 PRO A N 1
ATOM 537 C CA . PRO A 1 70 ? 21.682 -5.516 -27.822 1.00 68.75 70 PRO A CA 1
ATOM 538 C C . PRO A 1 70 ? 20.748 -6.493 -28.549 1.00 68.75 70 PRO A C 1
ATOM 540 O O . PRO A 1 70 ? 19.551 -6.228 -28.664 1.00 68.75 70 PRO A O 1
ATOM 543 N N . THR A 1 71 ? 21.270 -7.608 -29.047 1.00 68.94 71 THR A N 1
ATOM 544 C CA . THR A 1 71 ? 20.518 -8.561 -29.887 1.00 68.94 71 THR A CA 1
ATOM 545 C C . THR A 1 71 ? 19.847 -9.687 -29.084 1.00 68.94 71 THR A C 1
ATOM 547 O O . THR A 1 71 ? 19.180 -10.535 -29.661 1.00 68.94 71 THR A O 1
ATOM 550 N N . GLY A 1 72 ? 19.990 -9.700 -27.752 1.00 77.69 72 GLY A N 1
ATOM 551 C CA . GLY A 1 72 ? 19.446 -10.743 -26.867 1.00 77.69 72 GLY A CA 1
ATOM 552 C C . GLY A 1 72 ? 18.155 -10.353 -26.127 1.00 77.69 72 GLY A C 1
ATOM 553 O O . GLY A 1 72 ? 17.844 -9.166 -26.003 1.00 77.69 72 GLY A O 1
ATOM 554 N N . PRO A 1 73 ? 17.390 -11.317 -25.588 1.00 80.75 73 PRO A N 1
ATOM 555 C CA . PRO A 1 73 ? 16.182 -11.027 -24.816 1.00 80.75 73 PRO A CA 1
ATOM 556 C C . PRO A 1 73 ? 16.499 -10.172 -23.569 1.00 80.75 73 PRO A C 1
ATOM 558 O O . PRO A 1 73 ? 17.516 -10.401 -22.910 1.00 80.75 73 PRO A O 1
ATOM 561 N N . PRO A 1 74 ? 15.656 -9.185 -23.206 1.00 84.94 74 PRO A N 1
ATOM 562 C CA . PRO A 1 74 ? 15.888 -8.294 -22.068 1.00 84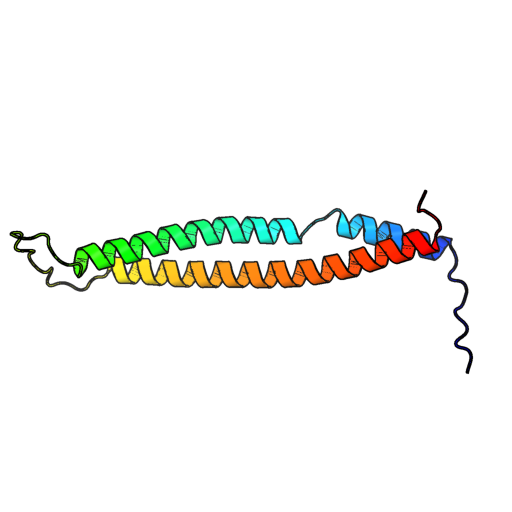.94 74 PRO A CA 1
ATOM 563 C C . PRO A 1 74 ? 15.516 -8.972 -20.734 1.00 84.94 74 PRO A C 1
ATOM 565 O O . PRO A 1 74 ? 14.647 -8.505 -20.002 1.00 84.94 74 PRO A O 1
ATOM 568 N N . LEU A 1 75 ? 16.179 -10.085 -20.406 1.00 86.25 75 LEU A N 1
ATOM 569 C CA . LEU A 1 75 ? 15.862 -10.925 -19.243 1.00 86.25 75 LEU A CA 1
ATOM 570 C C . LEU A 1 75 ? 15.823 -10.132 -17.928 1.00 86.25 75 LEU A C 1
ATOM 572 O O . LEU A 1 75 ? 14.871 -10.262 -17.164 1.00 86.25 75 LEU A O 1
ATOM 576 N N . PHE A 1 76 ? 16.800 -9.252 -17.693 1.00 82.69 76 PHE A N 1
ATOM 577 C CA . PHE A 1 76 ? 16.849 -8.423 -16.482 1.00 82.69 76 PHE A CA 1
ATOM 578 C C . PHE A 1 76 ? 15.671 -7.454 -16.366 1.00 82.69 76 PHE A C 1
ATOM 580 O O . PHE A 1 76 ? 15.160 -7.248 -15.269 1.00 82.69 76 PHE A O 1
ATOM 587 N N . PHE A 1 77 ? 15.206 -6.895 -17.487 1.00 87.00 77 PHE A N 1
ATOM 588 C CA . PHE A 1 77 ? 14.004 -6.066 -17.495 1.00 87.00 77 PHE A CA 1
ATOM 589 C C . PHE A 1 77 ? 12.772 -6.898 -17.135 1.00 87.00 77 PHE A C 1
ATOM 591 O O . PHE A 1 77 ? 11.997 -6.468 -16.289 1.00 87.00 77 PHE A O 1
ATOM 598 N N . TYR A 1 78 ? 12.606 -8.094 -17.713 1.00 86.62 78 TYR A N 1
ATOM 599 C CA . TYR A 1 78 ? 11.459 -8.950 -17.394 1.00 86.62 78 TYR A CA 1
ATOM 600 C C . TYR A 1 78 ? 11.442 -9.382 -15.926 1.00 86.62 78 TYR A C 1
ATOM 602 O O . TYR A 1 78 ? 10.390 -9.333 -15.292 1.00 86.62 78 TYR A O 1
ATOM 610 N N . VAL A 1 79 ? 12.598 -9.741 -15.361 1.00 88.50 79 VAL A N 1
ATOM 611 C CA . VAL A 1 79 ? 12.717 -10.075 -13.934 1.00 88.50 79 VAL A CA 1
ATOM 612 C C . VAL A 1 79 ? 12.390 -8.859 -13.062 1.00 88.50 79 VAL A C 1
ATOM 614 O O . VAL A 1 79 ? 11.586 -8.972 -12.139 1.00 88.50 79 VAL A O 1
ATOM 617 N N . ALA A 1 80 ? 12.948 -7.685 -13.374 1.00 82.62 80 ALA A N 1
ATOM 618 C CA . ALA A 1 80 ? 12.665 -6.456 -12.633 1.00 82.62 80 ALA A CA 1
ATOM 619 C C . ALA A 1 80 ? 11.185 -6.050 -12.723 1.00 82.62 80 ALA A C 1
ATOM 621 O O . ALA A 1 80 ? 10.585 -5.690 -11.713 1.00 82.62 80 ALA A O 1
ATOM 622 N N . ALA A 1 81 ? 10.578 -6.159 -13.907 1.00 84.44 81 ALA A N 1
ATOM 623 C CA . ALA A 1 81 ? 9.166 -5.874 -14.128 1.00 84.44 81 ALA A CA 1
ATOM 624 C C . ALA A 1 81 ? 8.266 -6.844 -13.350 1.00 84.44 81 ALA A C 1
ATOM 626 O O . ALA A 1 81 ? 7.320 -6.405 -12.701 1.00 84.44 81 ALA A O 1
ATOM 627 N N . LEU A 1 82 ? 8.583 -8.144 -13.349 1.00 90.69 82 LEU A N 1
ATOM 628 C CA . LEU A 1 82 ? 7.845 -9.139 -12.570 1.00 90.69 82 LEU A CA 1
ATOM 629 C C . LEU A 1 82 ? 7.907 -8.830 -11.069 1.00 90.69 82 LEU A C 1
ATOM 631 O O . LEU A 1 82 ? 6.873 -8.812 -10.402 1.00 90.69 82 LEU A O 1
ATOM 635 N N . ILE A 1 83 ? 9.102 -8.539 -10.546 1.00 89.25 83 ILE A N 1
ATOM 636 C CA . ILE A 1 83 ? 9.288 -8.152 -9.142 1.00 89.25 83 ILE A CA 1
ATOM 637 C C . ILE A 1 83 ? 8.490 -6.881 -8.830 1.00 89.25 83 ILE A C 1
ATOM 639 O O . ILE A 1 83 ? 7.774 -6.845 -7.831 1.00 89.25 83 ILE A O 1
ATOM 643 N N . ALA A 1 84 ? 8.556 -5.864 -9.694 1.00 85.50 84 ALA A N 1
ATOM 644 C CA . ALA A 1 84 ? 7.807 -4.624 -9.516 1.00 85.50 84 ALA A CA 1
ATOM 645 C C . ALA A 1 84 ? 6.294 -4.879 -9.449 1.00 85.50 84 ALA A C 1
ATOM 647 O O . ALA A 1 84 ? 5.637 -4.386 -8.536 1.00 85.50 84 ALA A O 1
ATOM 648 N N . VAL A 1 85 ? 5.746 -5.703 -10.350 1.00 91.12 85 VAL A N 1
ATOM 649 C CA . VAL A 1 85 ? 4.321 -6.072 -10.341 1.00 91.12 85 VAL A CA 1
ATOM 650 C C . VAL A 1 85 ? 3.940 -6.773 -9.037 1.00 91.12 85 VAL A C 1
ATOM 652 O O . VAL A 1 85 ? 2.954 -6.391 -8.408 1.00 91.12 85 VAL A O 1
ATOM 655 N N . VAL A 1 86 ? 4.727 -7.757 -8.587 1.00 92.31 86 VAL A N 1
ATOM 656 C CA . VAL A 1 86 ? 4.464 -8.470 -7.325 1.00 92.31 86 VAL A CA 1
ATOM 657 C C . VAL A 1 86 ? 4.468 -7.506 -6.140 1.00 92.31 86 VAL A C 1
ATOM 659 O O . VAL A 1 86 ? 3.549 -7.539 -5.321 1.00 92.31 86 VAL A O 1
ATOM 662 N N . LEU A 1 87 ? 5.461 -6.618 -6.057 1.00 86.12 87 LEU A N 1
ATOM 663 C CA . LEU A 1 87 ? 5.549 -5.642 -4.973 1.00 86.12 87 LEU A CA 1
ATOM 664 C C . LEU A 1 87 ? 4.372 -4.665 -4.997 1.00 86.12 87 LEU A C 1
ATOM 666 O O . LEU A 1 87 ? 3.761 -4.454 -3.955 1.00 86.12 87 LEU A O 1
ATOM 670 N N . VAL A 1 88 ? 3.985 -4.149 -6.169 1.00 84.19 88 VAL A N 1
ATOM 671 C CA . VAL A 1 88 ? 2.812 -3.270 -6.313 1.00 84.19 88 VAL A CA 1
ATOM 672 C C . VAL A 1 88 ? 1.538 -3.969 -5.838 1.00 84.19 88 VAL A C 1
ATOM 674 O O . VAL A 1 88 ? 0.771 -3.387 -5.071 1.00 84.19 88 VAL A O 1
ATOM 677 N N . VAL A 1 89 ? 1.319 -5.229 -6.227 1.00 91.06 89 VAL A N 1
ATOM 678 C CA . VAL A 1 89 ? 0.152 -6.008 -5.781 1.00 91.06 89 VAL A CA 1
ATOM 679 C C . VAL A 1 89 ? 0.146 -6.169 -4.259 1.00 91.06 89 VAL A C 1
ATOM 681 O O . VAL A 1 89 ? -0.897 -5.986 -3.625 1.00 91.06 89 VAL A O 1
ATOM 684 N N . LEU A 1 90 ? 1.297 -6.471 -3.651 1.00 86.00 90 LEU A N 1
ATOM 685 C CA . LEU A 1 90 ? 1.417 -6.582 -2.197 1.00 86.00 90 LEU A CA 1
ATOM 686 C C . LEU A 1 90 ? 1.165 -5.239 -1.496 1.00 86.00 90 LEU A C 1
ATOM 688 O O . LEU A 1 90 ? 0.423 -5.209 -0.514 1.00 86.00 90 LEU A O 1
ATOM 692 N N . THR A 1 91 ? 1.701 -4.132 -2.017 1.00 78.75 91 THR A N 1
ATOM 693 C CA . THR A 1 91 ? 1.449 -2.779 -1.495 1.00 78.75 91 THR A CA 1
ATOM 694 C C . THR A 1 91 ? -0.037 -2.444 -1.527 1.00 78.75 91 THR A C 1
ATOM 696 O O . THR A 1 91 ? -0.595 -2.021 -0.515 1.00 78.75 91 THR A O 1
ATOM 699 N N . VAL A 1 92 ? -0.701 -2.663 -2.668 1.00 85.50 92 VAL A N 1
ATOM 700 C CA . VAL A 1 92 ? -2.137 -2.392 -2.825 1.00 85.50 92 VAL A CA 1
ATOM 701 C C . VAL A 1 92 ? -2.948 -3.243 -1.852 1.00 85.50 92 VAL A C 1
ATOM 703 O O . VAL A 1 92 ? -3.848 -2.731 -1.186 1.00 85.50 92 VAL A O 1
ATOM 706 N N . ARG A 1 93 ? -2.616 -4.530 -1.715 1.00 88.31 93 ARG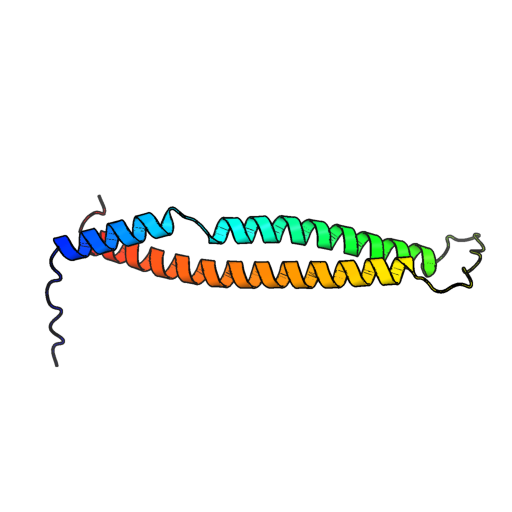 A N 1
ATOM 707 C CA . ARG A 1 93 ? -3.304 -5.437 -0.793 1.00 88.31 93 ARG A CA 1
ATOM 708 C C . ARG A 1 93 ? -3.172 -4.994 0.666 1.00 88.31 93 ARG A C 1
ATOM 710 O O . ARG A 1 93 ? -4.178 -4.995 1.376 1.00 88.31 93 ARG A O 1
ATOM 717 N N . GLU A 1 94 ? -1.978 -4.612 1.115 1.00 82.75 94 GLU A N 1
ATOM 718 C CA . GLU A 1 94 ? -1.778 -4.113 2.482 1.00 82.75 94 GLU A CA 1
ATOM 719 C C . GLU A 1 94 ? -2.480 -2.766 2.702 1.00 82.75 94 GLU A C 1
ATOM 721 O O . GLU A 1 94 ? -3.119 -2.580 3.734 1.00 82.75 94 GLU A O 1
ATOM 726 N N . LEU A 1 95 ? -2.487 -1.870 1.708 1.00 78.19 95 LEU A N 1
ATOM 727 C CA . LEU A 1 95 ? -3.209 -0.598 1.795 1.00 78.19 95 LEU A CA 1
ATOM 728 C C . LEU A 1 95 ? -4.730 -0.795 1.895 1.00 78.19 95 LEU A C 1
ATOM 730 O O . LEU A 1 95 ? -5.392 -0.139 2.698 1.00 78.19 95 LEU A O 1
ATOM 734 N N . VAL A 1 96 ? -5.302 -1.707 1.105 1.00 84.75 96 VAL A N 1
ATOM 735 C CA . VAL A 1 96 ? -6.738 -2.028 1.170 1.00 84.75 96 VAL A CA 1
ATOM 736 C C . VAL A 1 96 ? -7.099 -2.645 2.522 1.00 84.75 96 VAL A C 1
ATOM 738 O O . VAL A 1 96 ? -8.134 -2.299 3.091 1.00 84.75 96 VAL A O 1
ATOM 741 N N . ARG A 1 97 ? -6.247 -3.527 3.061 1.00 84.19 97 ARG A N 1
ATOM 742 C CA . ARG A 1 97 ? -6.432 -4.114 4.398 1.00 84.19 97 ARG A CA 1
ATOM 743 C C . ARG A 1 97 ? -6.359 -3.063 5.497 1.00 84.19 97 ARG A C 1
ATOM 745 O O . ARG A 1 97 ? -7.265 -3.012 6.321 1.00 84.19 97 ARG A O 1
ATOM 752 N N . ALA A 1 98 ? -5.354 -2.191 5.457 1.00 77.44 98 ALA A N 1
ATOM 753 C CA . ALA A 1 98 ? -5.222 -1.082 6.394 1.00 77.44 98 ALA A CA 1
ATOM 754 C C . ALA A 1 98 ? -6.458 -0.172 6.360 1.00 77.44 98 ALA A C 1
ATOM 756 O O . ALA A 1 98 ? -7.017 0.141 7.404 1.00 77.44 98 ALA A O 1
ATOM 757 N N . ARG A 1 99 ? -6.960 0.174 5.164 1.00 80.31 99 ARG A N 1
ATOM 758 C CA . ARG A 1 99 ? -8.182 0.983 5.018 1.00 80.31 99 ARG A CA 1
ATOM 759 C C . ARG A 1 99 ? -9.432 0.305 5.573 1.00 80.31 99 ARG A C 1
ATOM 761 O O . ARG A 1 99 ? -10.304 0.998 6.084 1.00 80.31 99 ARG A O 1
ATOM 768 N N . ARG A 1 100 ? -9.556 -1.019 5.443 1.00 84.88 100 ARG A N 1
ATOM 769 C CA . ARG A 1 100 ? -10.673 -1.763 6.047 1.00 84.88 100 ARG A CA 1
ATOM 770 C C . ARG A 1 100 ? -10.592 -1.728 7.571 1.00 84.88 100 ARG A C 1
ATOM 772 O O . ARG A 1 100 ? -11.568 -1.341 8.198 1.00 84.88 100 ARG A O 1
ATOM 779 N N . LEU A 1 101 ? -9.420 -2.028 8.129 1.00 82.88 101 LEU A N 1
ATOM 780 C CA . LEU A 1 101 ? -9.189 -1.999 9.575 1.00 82.88 101 LEU A CA 1
ATOM 781 C C . LEU A 1 101 ? -9.392 -0.602 10.170 1.00 82.88 101 LEU A C 1
ATOM 783 O O . LEU A 1 101 ? -10.011 -0.489 11.216 1.00 82.88 101 LEU A O 1
ATOM 787 N N . MET A 1 102 ? -8.956 0.459 9.484 1.00 78.06 102 MET A N 1
ATOM 788 C CA . MET A 1 102 ? -9.194 1.837 9.934 1.00 78.06 102 MET A CA 1
ATOM 789 C C . MET A 1 102 ? -10.685 2.155 10.063 1.00 78.06 102 MET A C 1
ATOM 791 O O . MET A 1 102 ? -11.090 2.725 11.061 1.00 78.06 102 MET A O 1
ATOM 795 N N . ARG A 1 103 ? -11.526 1.730 9.109 1.00 84.50 103 ARG A N 1
ATOM 796 C CA . ARG A 1 103 ? -12.982 1.950 9.205 1.00 84.50 103 ARG A CA 1
ATOM 797 C C . ARG A 1 103 ? -13.616 1.184 10.364 1.00 84.50 103 ARG A C 1
ATOM 799 O O . ARG A 1 103 ? -14.565 1.669 10.970 1.00 84.50 103 ARG A O 1
ATOM 806 N N . GLU A 1 104 ? -13.124 -0.023 10.635 1.00 85.12 104 GLU A N 1
ATOM 807 C CA . GLU A 1 104 ? -13.569 -0.823 11.777 1.00 85.12 104 GLU A CA 1
ATOM 808 C C . GLU A 1 104 ? -13.146 -0.163 13.100 1.00 85.12 104 GLU A C 1
ATOM 810 O O . GLU A 1 104 ? -13.973 -0.021 13.998 1.00 85.12 104 GLU A O 1
ATOM 815 N N . GLU A 1 105 ? -11.899 0.307 13.201 1.00 82.00 105 GLU A N 1
ATOM 816 C CA . GLU A 1 105 ? -11.395 1.060 14.358 1.00 82.00 105 GLU A CA 1
ATOM 817 C C . GLU A 1 105 ? -12.157 2.382 14.561 1.00 82.00 105 GLU A C 1
ATOM 819 O O . GLU A 1 105 ? -12.542 2.675 15.689 1.00 82.00 105 GLU A O 1
ATOM 824 N N . ASP A 1 106 ? -12.460 3.131 13.495 1.00 83.88 106 ASP A N 1
ATOM 825 C CA . ASP A 1 106 ? -13.243 4.376 13.556 1.00 83.88 106 ASP A CA 1
ATOM 826 C C . ASP A 1 106 ? -14.661 4.130 14.097 1.00 83.88 106 ASP A C 1
ATOM 828 O O . ASP A 1 106 ? -15.160 4.891 14.928 1.00 83.88 106 ASP A O 1
ATOM 832 N N . ALA A 1 107 ? -15.311 3.042 13.670 1.00 85.44 107 ALA A N 1
ATOM 833 C CA . ALA A 1 107 ? -16.635 2.668 14.166 1.00 85.44 107 ALA A CA 1
ATOM 834 C C . ALA A 1 107 ? -16.602 2.277 15.655 1.00 85.44 107 ALA A C 1
ATOM 836 O O . ALA A 1 107 ? -17.486 2.665 16.422 1.00 85.44 107 ALA A O 1
ATOM 837 N N . LEU A 1 108 ? -15.569 1.541 16.081 1.00 83.25 108 LEU A N 1
ATOM 838 C CA . LEU A 1 108 ? -15.359 1.197 17.491 1.00 83.25 108 LEU A CA 1
ATOM 839 C C . LEU A 1 108 ? -15.042 2.436 18.335 1.00 83.25 108 LEU A C 1
ATOM 841 O O . LEU A 1 108 ? -15.532 2.555 19.457 1.00 83.25 108 LEU A O 1
ATOM 845 N N . PHE A 1 109 ? -14.269 3.377 17.794 1.00 82.31 109 PHE A N 1
ATOM 846 C CA . PHE A 1 109 ? -13.961 4.637 18.458 1.00 82.31 109 PHE A CA 1
ATOM 847 C C . PHE A 1 109 ? -15.214 5.500 18.633 1.00 82.31 109 PHE A C 1
ATOM 849 O O . PHE A 1 109 ? -15.472 5.981 19.734 1.00 82.31 109 PHE A O 1
ATOM 856 N N . ALA A 1 110 ? -16.050 5.623 17.598 1.00 85.94 110 ALA A N 1
ATOM 857 C CA . ALA A 1 110 ? -17.330 6.325 17.694 1.00 85.94 110 ALA A CA 1
ATOM 858 C C . ALA A 1 110 ? -18.247 5.711 18.769 1.00 85.94 110 ALA A C 1
ATOM 860 O O . ALA A 1 110 ? -18.906 6.436 19.516 1.00 85.94 110 ALA A O 1
ATOM 861 N N . ARG A 1 111 ? -18.250 4.376 18.902 1.00 84.38 111 ARG A N 1
ATOM 862 C CA . ARG A 1 111 ? -18.982 3.672 19.965 1.00 84.38 111 ARG A CA 1
ATOM 863 C C . ARG A 1 111 ? -18.422 3.976 21.355 1.00 84.38 111 ARG A C 1
ATOM 865 O O . ARG A 1 111 ? -19.205 4.165 22.281 1.00 84.38 111 ARG A O 1
ATOM 872 N N . LEU A 1 112 ? -17.099 4.042 21.498 1.00 83.00 112 LEU A N 1
ATOM 873 C CA . LEU A 1 112 ? -16.444 4.391 22.759 1.00 83.00 112 LEU A CA 1
ATOM 874 C C . LEU A 1 112 ? -16.755 5.835 23.186 1.00 83.00 112 LEU A C 1
ATOM 876 O O . LEU A 1 112 ? -17.033 6.063 24.359 1.00 83.00 112 LEU A O 1
ATOM 880 N N . VAL A 1 113 ? -16.768 6.787 22.247 1.00 83.88 113 VAL A N 1
ATOM 881 C CA . VAL A 1 113 ? -17.183 8.177 22.516 1.00 83.88 113 VAL A CA 1
ATOM 882 C C . VAL A 1 113 ? -18.639 8.216 22.985 1.00 83.88 113 VAL A C 1
ATOM 884 O O . VAL A 1 113 ? -18.908 8.7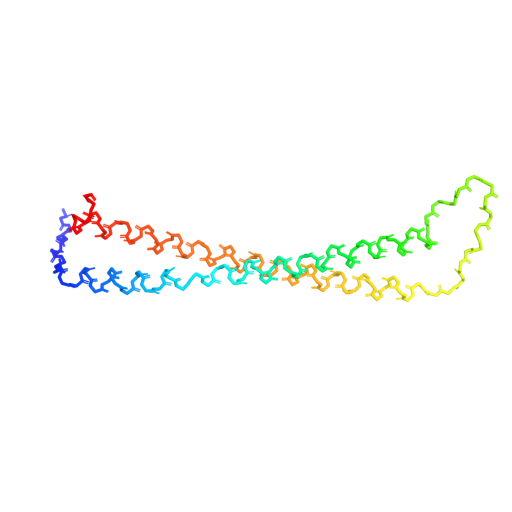06 24.074 1.00 83.88 113 VAL A O 1
ATOM 887 N N . ALA A 1 114 ? -19.557 7.571 22.259 1.00 84.12 114 ALA A N 1
ATOM 888 C CA . ALA A 1 114 ? -20.965 7.508 22.661 1.00 84.12 114 ALA A CA 1
ATOM 889 C C . ALA A 1 114 ? -21.174 6.862 24.050 1.00 84.12 114 ALA A C 1
ATOM 891 O O . ALA A 1 114 ? -22.063 7.264 24.799 1.00 84.12 114 ALA A O 1
ATOM 892 N N . LEU A 1 115 ? -20.355 5.865 24.412 1.00 83.38 115 LEU A N 1
ATOM 893 C CA . LEU A 1 115 ? -20.351 5.252 25.745 1.00 83.38 115 LEU A CA 1
ATOM 894 C C . LEU A 1 115 ? -19.835 6.204 26.828 1.00 83.38 115 LEU A C 1
ATOM 896 O O . LEU A 1 115 ? -20.388 6.222 27.926 1.00 83.38 115 LEU A O 1
ATOM 900 N N . ARG A 1 116 ? -18.795 6.995 26.540 1.00 81.69 116 ARG A N 1
ATOM 901 C CA . ARG A 1 116 ? -18.281 8.012 27.468 1.00 81.69 116 ARG A CA 1
ATOM 902 C C . ARG A 1 116 ? -19.307 9.111 27.726 1.00 81.69 116 ARG A C 1
ATOM 904 O O . ARG A 1 116 ? -19.478 9.478 28.890 1.00 81.69 116 ARG A O 1
ATOM 911 N N . ASP A 1 117 ? -20.018 9.548 26.690 1.00 84.19 117 ASP A N 1
ATOM 912 C CA . ASP A 1 117 ? -21.108 10.525 26.795 1.00 84.19 117 ASP A CA 1
ATOM 913 C C . ASP A 1 117 ? -22.245 9.975 27.658 1.00 84.19 117 ASP A C 1
ATOM 915 O O . ASP A 1 117 ? -22.686 10.621 28.609 1.00 84.19 117 ASP A O 1
ATOM 919 N N . ALA A 1 118 ? -22.673 8.736 27.390 1.00 79.88 118 ALA A N 1
ATOM 920 C CA . ALA A 1 118 ? -23.724 8.067 28.156 1.00 79.88 118 ALA A CA 1
ATOM 921 C C . ALA A 1 118 ? -23.345 7.843 29.632 1.00 79.88 118 ALA A C 1
ATOM 923 O O . ALA A 1 118 ? -24.210 7.866 30.507 1.00 79.88 118 ALA A O 1
ATOM 924 N N . LEU A 1 119 ? -22.057 7.634 29.919 1.00 78.75 119 LEU A N 1
ATOM 925 C CA . LEU A 1 119 ? -21.525 7.466 31.273 1.00 78.75 119 LEU A CA 1
ATOM 926 C C . LEU A 1 119 ? -21.213 8.797 31.980 1.00 78.75 119 LEU A C 1
ATOM 928 O O . LEU A 1 119 ? -20.839 8.773 33.155 1.00 78.75 119 LEU A O 1
ATOM 932 N N . GLY A 1 120 ? -21.345 9.942 31.299 1.00 79.44 120 GLY A N 1
ATOM 933 C CA . GLY A 1 120 ? -21.004 11.257 31.848 1.00 79.44 120 GLY A CA 1
ATOM 934 C C . GLY A 1 120 ? -19.518 11.407 32.196 1.00 79.44 120 GLY A C 1
ATOM 935 O O . GLY A 1 120 ? -19.168 12.148 33.113 1.00 79.44 120 GLY A O 1
ATOM 936 N N . LEU A 1 121 ? -18.644 10.669 31.501 1.00 73.44 121 LEU A N 1
ATOM 937 C CA . LEU A 1 121 ? -17.188 10.691 31.699 1.00 73.44 121 LEU A CA 1
ATOM 938 C C . LEU A 1 121 ? -16.501 11.832 30.926 1.00 73.44 121 LEU A C 1
ATOM 940 O O . LEU A 1 121 ? -15.275 11.953 30.969 1.00 73.44 121 LEU A O 1
ATOM 944 N N . GLU A 1 122 ? -17.265 12.654 30.205 1.00 59.91 122 GLU A N 1
ATOM 945 C CA . GLU A 1 122 ? -16.798 13.925 29.655 1.00 59.91 122 GLU A CA 1
ATOM 946 C C . GLU A 1 122 ? -16.826 15.007 30.751 1.00 59.91 122 GLU A C 1
ATOM 948 O O . GLU A 1 122 ? -17.851 15.630 31.029 1.00 59.91 122 GLU A O 1
ATOM 953 N N . ARG A 1 123 ? -15.683 15.200 31.414 1.00 52.72 123 ARG A N 1
ATOM 954 C CA . ARG A 1 123 ? -15.332 16.408 32.170 1.00 52.72 123 ARG A CA 1
ATOM 955 C C . ARG A 1 123 ? -13.950 16.871 31.748 1.00 52.72 123 ARG A 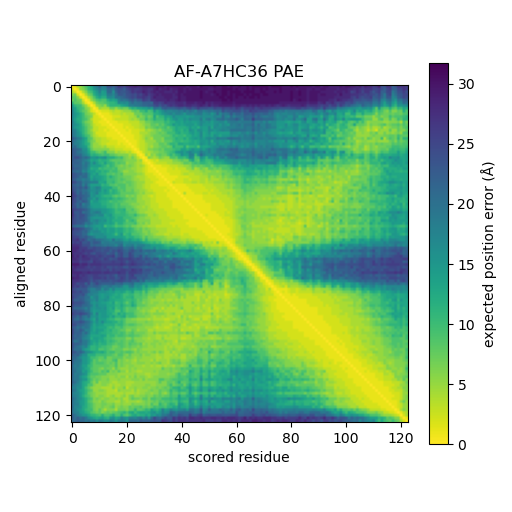C 1
ATOM 957 O O . ARG A 1 123 ? -13.079 15.988 31.576 1.00 52.72 123 ARG A O 1
#

Foldseek 3Di:
DDPPPDPDDLVVLVVLLVVLVVVLVPPPLVVLVVVLVVLVVVLVVLVVVLVVLCCVQPNDDDPPDDDPRDPDDSVVSVVSVVSSVVSVVSSVVSVVVSVVVVVVNVVSVVVSVVSCVSSVVPD

Solvent-accessible surface area (backbone atoms only — not comparable to full-atom values): 6938 Å² total; per-residue (Å²): 138,82,82,79,75,72,83,73,55,68,69,57,55,49,55,54,44,53,55,51,51,62,53,61,69,59,54,63,40,54,56,35,46,53,51,20,48,56,39,38,53,51,18,53,52,31,42,52,50,23,53,51,46,46,43,74,71,72,47,84,67,60,92,95,54,86,74,78,72,78,89,66,84,64,58,66,38,53,53,31,43,51,50,18,51,54,30,45,53,52,20,52,52,30,48,55,49,23,54,52,45,45,54,53,50,51,53,51,48,55,51,48,51,54,50,34,58,75,68,63,69,78,124